Protein AF-A0A8C6QLV0-F1 (afdb_monomer)

pLDDT: mean 82.38, std 18.34, range [29.45, 98.5]

Sequence (157 aa):
MAFPALRAELDSQVLQLLGDLEELEAKRTALNARVEEGWLLLAKARYAMGAKSVGPLQYASRMEPQVCVRARGPSSLLFQRKGPVKTPESESSAAPKDPLNWFGILVPHSLRQAQASFQDGLQLAADIASLQTRITRGQSQLRGLQKKLKELDPGPA

Structure (mmCIF, N/CA/C/O backbone):
data_AF-A0A8C6QLV0-F1
#
_entry.id   AF-A0A8C6QLV0-F1
#
loop_
_atom_site.group_PDB
_atom_site.id
_atom_site.type_symbol
_atom_site.label_atom_id
_atom_site.label_alt_id
_atom_site.label_comp_id
_atom_site.label_asym_id
_atom_site.label_entity_id
_atom_site.label_seq_id
_atom_site.pdbx_PDB_ins_code
_atom_site.Cartn_x
_atom_site.Cartn_y
_atom_site.Cartn_z
_atom_site.occupancy
_atom_site.B_iso_or_equiv
_atom_site.auth_seq_id
_atom_site.auth_comp_id
_atom_site.auth_asym_id
_atom_site.auth_atom_id
_atom_site.pdbx_PDB_model_num
ATOM 1 N N . MET A 1 1 ? -25.354 -6.847 37.348 1.00 56.62 1 MET A N 1
ATOM 2 C CA . MET A 1 1 ? -24.472 -7.736 36.553 1.00 56.62 1 MET A CA 1
ATOM 3 C C . MET A 1 1 ? -24.043 -7.163 35.191 1.00 56.62 1 MET A C 1
ATOM 5 O O . MET A 1 1 ? -23.108 -7.698 34.619 1.00 56.62 1 MET A O 1
ATOM 9 N N . ALA A 1 2 ? -24.643 -6.078 34.674 1.00 69.62 2 ALA A N 1
ATOM 10 C CA . ALA A 1 2 ? -24.300 -5.524 33.350 1.00 69.62 2 ALA A CA 1
ATOM 11 C C . ALA A 1 2 ? -22.966 -4.744 33.290 1.00 69.62 2 ALA A C 1
ATOM 13 O O . ALA A 1 2 ? -22.337 -4.659 32.241 1.00 69.62 2 ALA A O 1
ATOM 14 N N . PHE A 1 3 ? -22.513 -4.190 34.416 1.00 77.81 3 PHE A N 1
ATOM 15 C CA . PHE A 1 3 ? -21.345 -3.306 34.462 1.00 77.81 3 PHE A CA 1
ATOM 16 C C . PHE A 1 3 ? -19.993 -4.014 34.211 1.00 77.81 3 PHE A C 1
ATOM 18 O O . PHE A 1 3 ? -19.211 -3.504 33.409 1.00 77.81 3 PHE A O 1
ATOM 25 N N . PRO A 1 4 ? -19.7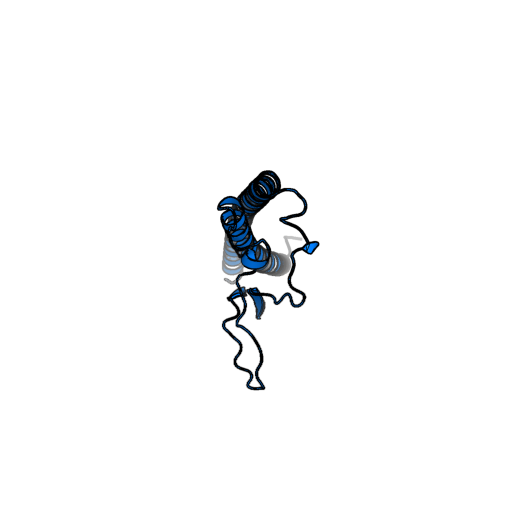13 -5.210 34.780 1.00 84.94 4 PRO A N 1
ATOM 26 C CA . PRO A 1 4 ? -18.514 -5.978 34.427 1.00 84.94 4 PRO A CA 1
ATOM 27 C C . PRO A 1 4 ? -18.490 -6.410 32.955 1.00 84.94 4 PRO A C 1
ATOM 29 O O . PRO A 1 4 ? -17.434 -6.387 32.332 1.00 84.94 4 PRO A O 1
ATOM 32 N N . ALA A 1 5 ? -19.652 -6.751 32.386 1.00 87.69 5 ALA A N 1
ATOM 33 C CA . ALA A 1 5 ? -19.764 -7.142 30.982 1.00 87.69 5 ALA A CA 1
ATOM 34 C C . ALA A 1 5 ? -19.434 -5.975 30.036 1.00 87.69 5 ALA A C 1
ATOM 36 O O . ALA A 1 5 ? -18.700 -6.157 29.071 1.00 87.69 5 ALA A O 1
ATOM 37 N N . LEU A 1 6 ? -19.903 -4.764 30.354 1.00 88.00 6 LEU A N 1
ATOM 38 C CA . LEU A 1 6 ? -19.635 -3.566 29.554 1.00 88.00 6 LEU A CA 1
ATOM 39 C C . LEU A 1 6 ? -18.161 -3.130 29.626 1.00 88.00 6 LEU A C 1
ATOM 41 O O . LEU A 1 6 ? -17.608 -2.664 28.633 1.00 88.00 6 LEU A O 1
ATOM 45 N N . ARG A 1 7 ? -17.504 -3.321 30.780 1.00 88.31 7 ARG A N 1
ATOM 46 C CA . ARG A 1 7 ? -16.051 -3.117 30.919 1.00 88.31 7 ARG A CA 1
ATOM 47 C C . ARG A 1 7 ? -15.254 -4.126 30.088 1.00 88.31 7 ARG A C 1
ATOM 49 O O . ARG A 1 7 ? -14.390 -3.712 29.327 1.00 88.31 7 ARG A O 1
ATOM 56 N N . ALA A 1 8 ? -15.601 -5.411 30.159 1.00 91.31 8 ALA A N 1
ATOM 57 C CA . ALA A 1 8 ? -14.956 -6.441 29.343 1.00 91.31 8 ALA A CA 1
ATOM 58 C C . ALA A 1 8 ? -15.145 -6.194 27.834 1.00 91.31 8 ALA A C 1
ATOM 60 O O . ALA A 1 8 ? -14.214 -6.380 27.050 1.00 91.31 8 ALA A O 1
ATOM 61 N N . GLU A 1 9 ? -16.327 -5.724 27.419 1.00 92.06 9 GLU A N 1
ATOM 62 C CA . GLU A 1 9 ? -16.579 -5.320 26.034 1.00 92.06 9 GLU A CA 1
ATOM 63 C C . GLU A 1 9 ? -15.687 -4.137 25.628 1.00 92.06 9 GLU A C 1
ATOM 65 O O . GLU A 1 9 ? -15.060 -4.183 24.570 1.00 92.06 9 GLU A O 1
ATOM 70 N N . LEU A 1 10 ? -15.558 -3.114 26.479 1.00 92.75 10 LEU A N 1
ATOM 71 C CA . LEU A 1 10 ? -14.675 -1.974 26.227 1.00 92.75 10 LEU A CA 1
ATOM 72 C C . LEU A 1 10 ? -13.213 -2.412 26.062 1.00 92.75 10 LEU A C 1
ATOM 74 O O . LEU A 1 10 ? -12.575 -2.020 25.086 1.00 92.75 10 LEU A O 1
ATOM 78 N N . ASP A 1 11 ? -12.711 -3.249 26.969 1.00 94.56 11 ASP A N 1
ATOM 79 C CA . ASP A 1 11 ? -11.339 -3.759 26.919 1.00 94.56 11 ASP A CA 1
ATOM 80 C C . ASP A 1 11 ? -11.102 -4.558 25.631 1.00 94.56 11 ASP A C 1
ATOM 82 O O . ASP A 1 11 ? -10.107 -4.346 24.936 1.00 94.56 11 ASP A O 1
ATOM 86 N N . SER A 1 12 ? -12.061 -5.406 25.237 1.00 94.44 12 SER A N 1
ATOM 87 C CA . SER A 1 12 ? -11.981 -6.158 23.980 1.00 94.44 12 SER A CA 1
ATOM 88 C C . SER A 1 12 ? -11.937 -5.247 22.744 1.00 94.44 12 SER A C 1
ATOM 90 O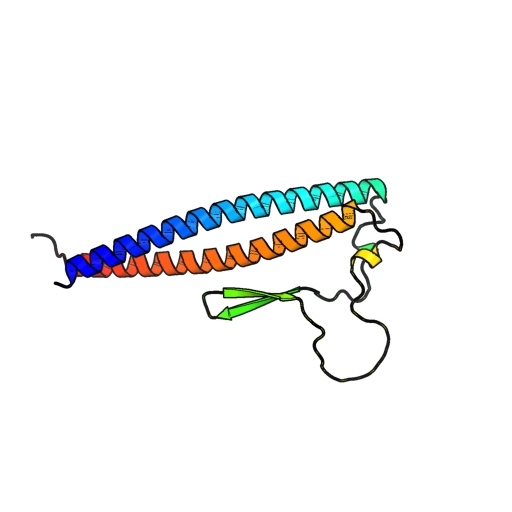 O . SER A 1 12 ? -11.153 -5.487 21.825 1.00 94.44 12 SER A O 1
ATOM 92 N N . GLN A 1 13 ? -12.719 -4.161 22.735 1.00 94.19 13 GLN A N 1
ATOM 93 C CA . GLN A 1 13 ? -12.732 -3.181 21.645 1.00 94.19 13 GLN A CA 1
ATOM 94 C C . GLN A 1 13 ? -11.431 -2.373 21.584 1.00 94.19 13 GLN A C 1
ATOM 96 O O . GLN A 1 13 ? -10.945 -2.077 20.493 1.00 94.19 13 GLN A O 1
ATOM 101 N N . VAL A 1 14 ? -10.843 -2.033 22.736 1.00 95.56 14 VAL A N 1
ATOM 102 C CA . VAL A 1 14 ? -9.533 -1.367 22.812 1.00 95.56 14 VAL A CA 1
ATOM 103 C C . VAL A 1 14 ? -8.446 -2.273 22.242 1.00 95.56 14 VAL A C 1
ATOM 105 O O . VAL A 1 14 ? -7.675 -1.829 21.394 1.00 95.56 14 VAL A O 1
ATOM 108 N N . LEU A 1 15 ? -8.407 -3.541 22.656 1.00 96.38 15 LEU A N 1
ATOM 109 C CA . LEU A 1 15 ? -7.434 -4.510 22.151 1.00 96.38 15 LEU A CA 1
ATOM 110 C C . LEU A 1 15 ? -7.568 -4.712 20.637 1.00 96.38 15 LEU A C 1
ATOM 112 O O . LEU A 1 15 ? -6.561 -4.699 19.931 1.00 96.38 15 LEU A O 1
ATOM 116 N N . GLN A 1 16 ? -8.798 -4.823 20.122 1.00 95.50 16 GLN A N 1
ATOM 117 C CA . GLN A 1 16 ? -9.035 -4.916 18.679 1.00 95.50 16 GLN A CA 1
ATOM 118 C C . GLN A 1 16 ? -8.535 -3.663 17.942 1.00 95.50 16 GLN A C 1
ATOM 120 O O . GLN A 1 16 ? -7.890 -3.778 16.904 1.00 95.50 16 GLN A O 1
ATOM 125 N N . LEU A 1 17 ? -8.793 -2.466 18.479 1.00 96.25 17 LEU A N 1
ATOM 126 C CA . LEU A 1 17 ? -8.337 -1.209 17.883 1.00 96.25 17 LEU A CA 1
ATOM 127 C C . LEU A 1 17 ? -6.806 -1.104 17.855 1.00 96.25 17 LEU A C 1
ATOM 129 O O . LEU A 1 17 ? -6.254 -0.630 16.865 1.00 96.25 17 LEU A O 1
ATOM 133 N N . LEU A 1 18 ? -6.124 -1.531 18.921 1.00 97.31 18 LEU A N 1
ATOM 134 C CA . LEU A 1 18 ? -4.661 -1.547 18.974 1.00 97.31 18 LEU A CA 1
ATOM 135 C C . LEU A 1 18 ? -4.078 -2.506 17.929 1.00 97.31 18 LEU A C 1
ATOM 137 O O . LEU A 1 18 ? -3.182 -2.105 17.190 1.00 97.31 18 LEU A O 1
ATOM 141 N N . GLY A 1 19 ? -4.641 -3.711 17.795 1.00 97.56 19 GLY A N 1
ATOM 142 C CA . GLY A 1 19 ? -4.239 -4.654 16.746 1.00 97.56 19 GLY A CA 1
ATOM 143 C C . GLY A 1 19 ? -4.499 -4.120 15.333 1.00 97.56 19 GLY A C 1
ATOM 144 O O . GLY A 1 19 ? -3.649 -4.235 14.455 1.00 97.56 19 GLY A O 1
ATOM 145 N N . ASP A 1 20 ? -5.639 -3.456 15.116 1.00 96.19 20 ASP A N 1
ATOM 146 C CA . ASP A 1 20 ? -5.960 -2.820 13.833 1.00 96.19 20 ASP A CA 1
ATOM 147 C C . ASP A 1 20 ? -4.963 -1.696 13.478 1.00 96.19 20 ASP A C 1
ATOM 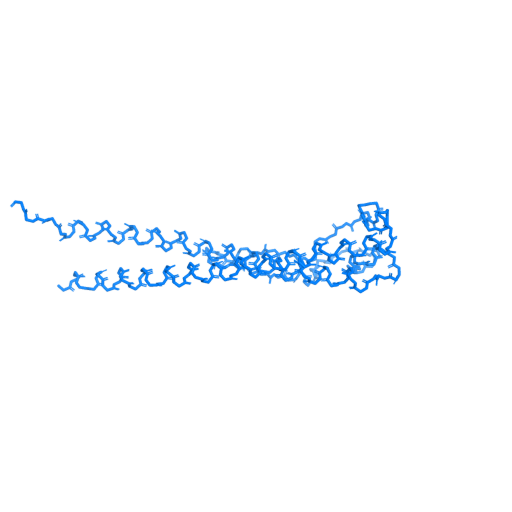149 O O . ASP A 1 20 ? -4.626 -1.512 12.306 1.00 96.19 20 ASP A O 1
ATOM 153 N N . LEU A 1 21 ? -4.490 -0.936 14.475 1.00 97.25 21 LEU A N 1
ATOM 154 C CA . LEU A 1 21 ? -3.493 0.126 14.299 1.00 97.25 21 LEU A CA 1
ATOM 155 C C . LEU A 1 21 ? -2.095 -0.425 13.995 1.00 97.25 21 LEU A C 1
ATOM 157 O O . LEU A 1 21 ? -1.414 0.129 13.133 1.00 97.25 21 LEU A O 1
ATOM 161 N N . GLU A 1 22 ? -1.692 -1.510 14.653 1.00 98.12 22 GLU A N 1
ATOM 162 C CA . GLU A 1 22 ? -0.440 -2.214 14.357 1.00 98.12 22 GLU A CA 1
ATOM 163 C C . GLU A 1 22 ? -0.455 -2.781 12.926 1.00 98.12 22 GLU A C 1
ATOM 165 O O . GLU A 1 22 ? 0.472 -2.554 12.145 1.00 98.12 22 GLU A O 1
ATOM 170 N N . GLU A 1 23 ? -1.558 -3.425 12.522 1.00 97.56 23 GLU A N 1
ATOM 171 C CA . GLU A 1 23 ? -1.741 -3.918 11.151 1.00 97.56 23 GLU A CA 1
ATOM 172 C C . GLU A 1 23 ? -1.693 -2.770 10.124 1.00 97.56 23 GLU A C 1
ATOM 174 O O . GLU A 1 23 ? -1.122 -2.909 9.035 1.00 97.56 23 GLU A O 1
ATOM 179 N N . LEU A 1 24 ? -2.270 -1.611 10.464 1.00 97.75 24 LEU A N 1
ATOM 180 C CA . LEU A 1 24 ? -2.231 -0.415 9.625 1.00 97.75 24 LEU A CA 1
ATOM 181 C C . LEU A 1 24 ? -0.801 0.109 9.450 1.00 97.75 24 LEU A C 1
ATOM 183 O O . LEU A 1 24 ? -0.427 0.475 8.334 1.00 97.75 24 LEU A O 1
ATOM 187 N N . GLU A 1 25 ? -0.015 0.172 10.524 1.00 97.88 25 GLU A N 1
ATOM 188 C CA . GLU A 1 25 ? 1.382 0.605 10.462 1.00 97.88 25 GLU A CA 1
ATOM 189 C C . GLU A 1 25 ? 2.205 -0.341 9.582 1.00 97.88 25 GLU A C 1
ATOM 191 O O . GLU A 1 25 ? 2.847 0.111 8.631 1.00 97.88 25 GLU A O 1
ATOM 196 N N . ALA A 1 26 ? 2.101 -1.651 9.816 1.00 98.25 26 ALA A N 1
ATOM 197 C CA . ALA A 1 26 ? 2.808 -2.662 9.037 1.00 98.25 26 ALA A CA 1
ATOM 198 C C . ALA A 1 26 ? 2.462 -2.593 7.539 1.00 98.25 26 ALA A C 1
ATOM 200 O O . ALA A 1 26 ? 3.335 -2.684 6.674 1.00 98.25 26 ALA A O 1
ATOM 201 N N . LYS A 1 27 ? 1.188 -2.372 7.192 1.00 98.00 27 LYS A N 1
ATOM 202 C CA . LYS A 1 27 ? 0.802 -2.205 5.784 1.00 98.00 27 LYS A CA 1
ATOM 203 C C . LYS A 1 27 ? 1.294 -0.891 5.189 1.00 98.00 27 LYS A C 1
ATOM 205 O O . LYS A 1 27 ? 1.625 -0.866 4.006 1.00 98.00 27 LYS A O 1
ATOM 210 N N . ARG A 1 28 ? 1.366 0.195 5.965 1.00 98.25 28 ARG A N 1
ATOM 211 C CA . ARG A 1 28 ? 1.912 1.480 5.494 1.00 98.25 28 ARG A CA 1
ATOM 212 C C . ARG A 1 28 ? 3.396 1.379 5.169 1.00 98.25 28 ARG A C 1
ATOM 214 O O . ARG A 1 28 ? 3.805 1.887 4.128 1.00 98.25 28 ARG A O 1
ATOM 221 N N . THR A 1 29 ? 4.181 0.708 6.009 1.00 98.50 29 THR A N 1
ATOM 222 C CA . THR A 1 29 ? 5.609 0.490 5.737 1.00 98.50 29 THR A CA 1
ATOM 223 C C . THR A 1 29 ? 5.801 -0.392 4.503 1.00 98.50 29 THR A C 1
ATOM 225 O O . THR A 1 29 ? 6.581 -0.038 3.619 1.00 98.50 29 THR A O 1
ATOM 228 N N . ALA A 1 30 ? 5.016 -1.467 4.369 1.00 98.25 30 ALA A N 1
ATOM 229 C CA . ALA A 1 30 ? 5.022 -2.319 3.180 1.00 98.25 30 ALA A CA 1
ATOM 230 C C . ALA A 1 30 ? 4.618 -1.558 1.902 1.00 98.25 30 ALA A C 1
ATOM 232 O O . ALA A 1 30 ? 5.264 -1.704 0.863 1.00 98.25 30 ALA A O 1
ATOM 233 N N . LEU A 1 31 ? 3.579 -0.716 1.971 1.00 98.31 31 LEU A N 1
ATOM 234 C CA . LEU A 1 31 ? 3.145 0.124 0.852 1.00 98.31 31 LEU A CA 1
ATOM 235 C C . LEU A 1 31 ? 4.264 1.073 0.426 1.00 98.31 31 LEU A C 1
ATOM 237 O O . LEU A 1 31 ? 4.550 1.179 -0.765 1.00 98.31 31 LEU A O 1
ATOM 241 N N . ASN A 1 32 ? 4.897 1.744 1.390 1.00 98.25 32 ASN A N 1
ATOM 242 C CA . ASN A 1 32 ? 5.974 2.685 1.111 1.00 98.25 32 ASN A CA 1
ATOM 243 C C . ASN A 1 32 ? 7.147 1.991 0.405 1.00 98.25 32 ASN A C 1
ATOM 245 O O . ASN A 1 32 ? 7.579 2.454 -0.646 1.00 98.25 32 ASN A O 1
ATOM 249 N N . ALA A 1 33 ? 7.568 0.823 0.902 1.00 98.31 33 ALA A N 1
ATOM 250 C CA . ALA A 1 33 ? 8.628 0.031 0.282 1.00 98.31 33 ALA A CA 1
ATOM 251 C C . ALA A 1 33 ? 8.305 -0.346 -1.178 1.00 98.31 33 ALA A C 1
ATOM 253 O O . ALA A 1 33 ? 9.146 -0.185 -2.062 1.00 98.31 33 ALA A O 1
ATOM 254 N N . ARG A 1 34 ? 7.069 -0.785 -1.465 1.00 98.00 34 ARG A N 1
ATOM 255 C CA . ARG A 1 34 ? 6.630 -1.109 -2.837 1.00 98.00 34 ARG A CA 1
ATOM 256 C C . ARG A 1 34 ? 6.567 0.111 -3.748 1.00 98.00 34 ARG A C 1
ATOM 258 O O . ARG A 1 34 ? 6.919 0.028 -4.926 1.00 98.00 34 ARG A O 1
ATOM 265 N N . VAL A 1 35 ? 6.111 1.248 -3.240 1.00 97.94 35 VAL A N 1
ATOM 266 C CA . VAL A 1 35 ? 6.048 2.487 -4.023 1.00 97.94 35 VAL A CA 1
ATOM 267 C C . VAL A 1 35 ? 7.457 2.987 -4.351 1.00 97.94 35 VAL A C 1
ATOM 269 O O . VAL A 1 35 ? 7.724 3.318 -5.506 1.00 97.94 35 VAL A O 1
ATOM 272 N N . GLU A 1 36 ? 8.372 2.980 -3.384 1.00 98.19 36 GLU A N 1
ATOM 273 C CA . GLU A 1 36 ? 9.781 3.342 -3.586 1.00 98.19 36 GLU A CA 1
ATOM 274 C C . GLU A 1 36 ? 10.473 2.414 -4.592 1.00 98.19 36 GLU A C 1
ATOM 276 O O . GLU A 1 36 ? 11.101 2.890 -5.543 1.00 98.19 36 GLU A O 1
ATOM 281 N N . GLU A 1 37 ? 10.299 1.096 -4.444 1.00 98.06 37 GLU A N 1
ATOM 282 C CA . GLU A 1 37 ? 10.798 0.094 -5.389 1.00 98.06 37 GLU A CA 1
ATOM 283 C C . GLU A 1 37 ? 10.249 0.348 -6.805 1.00 98.06 37 GLU A C 1
ATOM 285 O O . GLU A 1 37 ? 11.011 0.385 -7.777 1.00 98.06 37 GLU A O 1
ATOM 290 N N . GLY A 1 38 ? 8.944 0.613 -6.924 1.00 97.56 38 GLY A N 1
ATOM 291 C CA . GLY A 1 38 ? 8.280 0.911 -8.192 1.00 97.56 38 GLY A CA 1
ATOM 292 C C . GLY A 1 38 ? 8.849 2.151 -8.883 1.00 97.56 38 GLY A C 1
ATOM 293 O O . GLY A 1 38 ? 9.181 2.103 -10.071 1.00 97.56 38 GLY A O 1
ATOM 294 N N . TRP A 1 39 ? 9.028 3.251 -8.147 1.00 97.00 39 TRP A N 1
ATOM 295 C CA . TRP A 1 39 ? 9.611 4.485 -8.683 1.00 97.00 39 TRP A CA 1
ATOM 296 C C . TRP A 1 39 ? 11.075 4.321 -9.083 1.00 97.00 39 TRP A C 1
ATOM 298 O O . TRP A 1 39 ? 11.472 4.791 -10.152 1.00 97.00 39 TRP A O 1
ATOM 308 N N . LEU A 1 40 ? 11.872 3.616 -8.277 1.00 97.62 40 LEU A N 1
ATOM 309 C CA . LEU A 1 40 ? 13.272 3.333 -8.589 1.00 97.62 40 LEU A CA 1
ATOM 310 C C . LEU A 1 40 ? 13.401 2.507 -9.877 1.00 97.62 40 LEU A C 1
ATOM 312 O O . LEU A 1 40 ? 14.215 2.817 -10.750 1.00 97.62 40 LEU A O 1
ATOM 316 N N . LEU A 1 41 ? 12.592 1.458 -10.022 1.00 96.62 41 LEU A N 1
ATOM 317 C CA . LEU A 1 41 ? 12.578 0.605 -11.210 1.00 96.62 41 LEU A CA 1
ATOM 318 C C . LEU A 1 41 ? 12.076 1.350 -12.452 1.00 96.62 41 LEU A C 1
ATOM 320 O O . LEU A 1 41 ? 12.642 1.191 -13.537 1.00 96.62 41 LEU A O 1
ATOM 324 N N . LEU A 1 42 ? 11.077 2.221 -12.295 1.00 94.25 42 LEU A N 1
ATOM 325 C CA . LEU A 1 42 ? 10.602 3.084 -13.372 1.00 94.25 42 LEU A CA 1
ATOM 326 C C . LEU A 1 42 ? 11.688 4.072 -13.822 1.00 94.25 42 LEU A C 1
ATOM 328 O O . LEU A 1 42 ? 11.881 4.270 -15.024 1.00 94.25 42 LEU A O 1
ATOM 332 N N . ALA A 1 43 ? 12.441 4.651 -12.883 1.00 94.19 43 ALA A N 1
ATOM 333 C CA . ALA A 1 43 ? 13.585 5.502 -13.194 1.00 94.19 43 ALA A CA 1
ATOM 334 C C . ALA A 1 43 ? 14.674 4.727 -13.956 1.00 94.19 43 ALA A C 1
ATOM 336 O O . ALA A 1 43 ? 15.154 5.208 -14.984 1.00 94.19 43 ALA A O 1
ATOM 337 N N . LYS A 1 44 ? 14.995 3.493 -13.535 1.00 94.56 44 LYS A N 1
ATOM 338 C CA . LYS A 1 44 ? 15.921 2.600 -14.260 1.00 94.56 44 LYS A CA 1
ATOM 339 C C . LYS A 1 44 ? 15.443 2.311 -15.686 1.00 94.56 44 LYS A C 1
ATOM 341 O O . LYS A 1 44 ? 16.242 2.347 -16.617 1.00 94.56 44 LYS A O 1
ATOM 346 N N . ALA A 1 45 ? 14.148 2.053 -15.879 1.00 93.06 45 ALA A N 1
ATOM 347 C CA . ALA A 1 45 ? 13.569 1.843 -17.207 1.00 93.06 45 ALA A CA 1
ATOM 348 C C . ALA A 1 45 ? 13.677 3.097 -18.093 1.00 93.06 45 ALA A C 1
ATOM 350 O O . ALA A 1 45 ? 14.091 2.996 -19.247 1.00 93.06 45 ALA A O 1
ATOM 351 N N . ARG A 1 46 ? 13.365 4.283 -17.550 1.00 92.31 46 ARG A N 1
ATOM 352 C CA . ARG A 1 46 ? 13.496 5.573 -18.252 1.00 92.31 46 ARG A CA 1
ATOM 353 C C . ARG A 1 46 ? 14.941 5.903 -18.615 1.00 92.31 46 ARG A C 1
ATOM 355 O O . ARG A 1 46 ? 15.172 6.481 -19.673 1.00 92.31 46 ARG A O 1
ATOM 362 N N . TYR A 1 47 ? 15.894 5.542 -17.760 1.00 91.62 47 TYR A N 1
ATOM 363 C CA . TYR A 1 47 ? 17.317 5.710 -18.040 1.00 91.62 47 TYR A CA 1
ATOM 364 C C . TYR A 1 47 ? 17.767 4.809 -19.197 1.00 91.62 47 TYR A C 1
ATOM 366 O O . TYR A 1 47 ? 18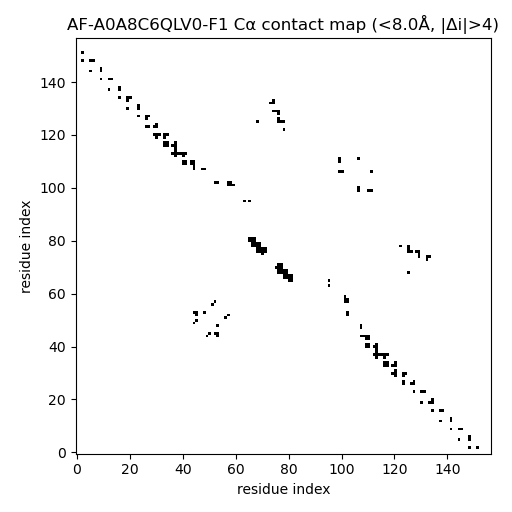.371 5.296 -20.146 1.00 91.62 47 TYR A O 1
ATOM 374 N N . ALA A 1 48 ? 17.404 3.522 -19.163 1.00 89.69 48 ALA A N 1
ATOM 375 C CA . ALA A 1 48 ? 17.800 2.555 -20.188 1.00 89.69 48 ALA A CA 1
ATOM 376 C C . ALA A 1 48 ? 17.144 2.808 -21.559 1.00 89.69 48 ALA A C 1
ATOM 378 O O . ALA A 1 48 ? 17.800 2.687 -22.587 1.00 89.69 48 ALA A O 1
ATOM 379 N N . MET A 1 49 ? 15.854 3.159 -21.583 1.00 88.00 49 MET A N 1
ATOM 380 C CA . MET A 1 49 ? 15.079 3.345 -22.823 1.00 88.00 49 MET A CA 1
ATOM 381 C C . MET A 1 49 ? 15.108 4.781 -23.361 1.00 88.00 49 MET A C 1
ATOM 383 O O . MET A 1 49 ? 14.668 5.033 -24.483 1.00 88.00 49 MET A O 1
ATOM 387 N N . GLY A 1 50 ? 15.569 5.737 -22.555 1.00 84.44 50 GLY A N 1
ATOM 388 C CA . GLY A 1 50 ? 15.464 7.164 -22.830 1.00 84.44 50 GLY A CA 1
ATOM 389 C C . GLY A 1 50 ? 14.146 7.781 -22.343 1.00 84.44 50 GLY A C 1
ATOM 390 O O . GLY A 1 50 ? 13.069 7.180 -22.372 1.00 84.44 50 GLY A O 1
ATOM 391 N N . ALA A 1 51 ? 14.219 9.048 -21.925 1.00 74.44 51 ALA A N 1
ATOM 392 C CA . ALA A 1 51 ? 13.128 9.752 -21.245 1.00 74.44 51 ALA A CA 1
ATOM 393 C C . ALA A 1 51 ? 11.841 9.929 -22.081 1.00 74.44 51 ALA A C 1
ATOM 395 O O . ALA A 1 51 ? 10.767 10.119 -21.506 1.00 74.44 51 ALA A O 1
ATOM 396 N N . LYS A 1 52 ? 11.945 9.873 -23.417 1.00 79.19 52 LYS A N 1
ATOM 397 C CA . LYS A 1 52 ? 10.823 10.010 -24.368 1.00 79.19 52 LYS A CA 1
ATOM 398 C C . LYS A 1 52 ? 10.098 8.684 -24.646 1.00 79.19 52 LYS A C 1
ATOM 400 O O . LYS A 1 52 ? 8.973 8.698 -25.141 1.00 79.19 52 LYS A O 1
ATOM 405 N N . SER A 1 53 ? 10.733 7.562 -24.312 1.00 80.44 53 SER A N 1
ATOM 406 C CA . SER A 1 53 ? 10.265 6.207 -24.630 1.00 80.44 53 SER A CA 1
ATOM 407 C C . SER A 1 53 ? 9.389 5.602 -23.536 1.00 80.44 53 SER A C 1
ATOM 409 O O . SER A 1 53 ? 8.647 4.669 -23.798 1.00 80.44 53 SER A O 1
ATOM 411 N N . VAL A 1 54 ? 9.456 6.117 -22.306 1.00 84.75 54 VAL A N 1
ATOM 412 C CA . VAL A 1 54 ? 8.579 5.709 -21.198 1.00 84.75 54 VAL A CA 1
ATOM 413 C C . VAL A 1 54 ? 7.896 6.956 -20.664 1.00 84.75 54 VAL A C 1
ATOM 415 O O . VAL A 1 54 ? 8.422 7.630 -19.782 1.00 84.75 54 VAL A O 1
ATOM 418 N N . GLY A 1 55 ? 6.747 7.311 -21.229 1.00 84.88 55 GLY A N 1
ATOM 419 C CA . GLY A 1 55 ? 6.008 8.507 -20.836 1.00 84.88 55 GLY A CA 1
ATOM 420 C C . GLY A 1 55 ? 4.661 8.638 -21.546 1.00 84.88 55 GLY A C 1
ATOM 421 O O . GLY A 1 55 ? 4.311 7.767 -22.342 1.00 84.88 55 GLY A O 1
ATOM 422 N N . PRO A 1 56 ? 3.920 9.731 -21.288 1.00 86.12 56 PRO A N 1
ATOM 423 C CA . PRO A 1 56 ? 2.543 9.890 -21.762 1.00 86.12 56 PRO A CA 1
ATOM 424 C C . PRO A 1 56 ? 2.366 9.854 -23.279 1.00 86.12 56 PRO A C 1
ATOM 426 O O . PRO A 1 56 ? 1.319 9.450 -23.765 1.00 86.12 56 PRO A O 1
ATOM 429 N N . LEU A 1 57 ? 3.408 10.220 -24.029 1.00 87.06 57 LEU A N 1
ATOM 430 C CA . LEU A 1 57 ? 3.403 10.186 -25.494 1.00 87.06 57 LEU A CA 1
ATOM 431 C C . LEU A 1 57 ? 3.244 8.774 -26.075 1.00 87.06 57 LEU A C 1
ATOM 433 O O . LEU A 1 57 ? 2.885 8.643 -27.237 1.00 87.06 57 LEU A O 1
ATOM 437 N N . GLN A 1 58 ? 3.538 7.736 -25.289 1.00 87.62 58 GLN A N 1
ATOM 438 C CA . GLN A 1 58 ? 3.449 6.342 -25.724 1.00 87.62 58 GLN A CA 1
ATOM 439 C C . GLN A 1 58 ? 2.099 5.700 -25.389 1.00 87.62 58 GLN A C 1
ATOM 441 O O . GLN A 1 58 ? 1.836 4.582 -25.816 1.00 87.62 58 GLN A O 1
ATOM 446 N N . TYR A 1 59 ? 1.246 6.360 -24.600 1.00 87.88 59 TYR A N 1
ATOM 447 C CA . TYR A 1 59 ? -0.030 5.776 -24.191 1.00 87.88 59 TYR A CA 1
ATOM 448 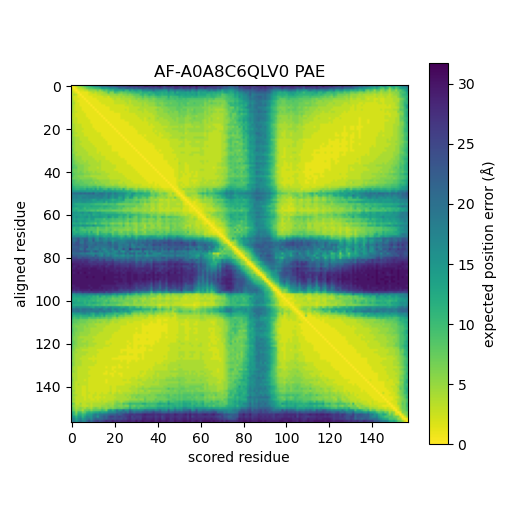C C . TYR A 1 59 ? -0.930 5.531 -25.407 1.00 87.88 59 TYR A C 1
ATOM 450 O O . TYR A 1 59 ? -0.961 6.320 -26.351 1.00 87.88 59 TYR A O 1
ATOM 458 N N . ALA A 1 60 ? -1.691 4.435 -25.381 1.00 84.69 60 ALA A N 1
ATOM 459 C CA . ALA A 1 60 ? -2.669 4.166 -26.427 1.00 84.69 60 ALA A CA 1
ATOM 460 C C . ALA A 1 60 ? -3.786 5.221 -26.423 1.00 84.69 60 ALA A C 1
ATOM 462 O O . ALA A 1 60 ? -4.196 5.698 -25.365 1.00 84.69 60 ALA A O 1
ATOM 463 N N . SER A 1 61 ? -4.360 5.502 -27.598 1.00 83.44 61 SER A N 1
ATOM 464 C CA . SER A 1 61 ? -5.512 6.408 -27.746 1.00 83.44 61 SER A CA 1
ATOM 465 C C . SER A 1 61 ? -6.717 5.997 -26.892 1.00 83.44 61 SER A C 1
ATOM 467 O O . SER A 1 61 ? -7.548 6.833 -26.551 1.00 83.44 61 SER A O 1
ATOM 469 N N . ARG A 1 62 ? -6.804 4.711 -26.527 1.00 83.12 62 ARG A N 1
ATOM 470 C CA . ARG A 1 62 ? -7.798 4.171 -25.600 1.00 83.12 62 ARG A CA 1
ATOM 471 C C . ARG A 1 62 ? -7.095 3.463 -24.441 1.00 83.12 62 ARG A C 1
ATOM 473 O O . ARG A 1 62 ? -6.605 2.346 -24.592 1.00 83.12 62 ARG A O 1
ATOM 480 N N . MET A 1 63 ? -7.063 4.122 -23.286 1.00 82.31 63 MET A N 1
ATOM 481 C CA . MET A 1 63 ? -6.546 3.585 -22.027 1.00 82.31 63 MET A CA 1
ATOM 482 C C . MET A 1 63 ? -7.711 3.081 -21.172 1.00 82.31 63 MET A C 1
ATOM 484 O O . MET A 1 63 ? -8.518 3.874 -20.692 1.00 82.31 63 MET A O 1
ATOM 488 N N . GLU A 1 64 ? -7.804 1.764 -20.979 1.00 82.94 64 GLU A N 1
ATOM 489 C CA . GLU A 1 64 ? -8.836 1.159 -20.130 1.00 82.94 64 GLU A CA 1
ATOM 490 C C . GLU A 1 64 ? -8.268 0.710 -18.778 1.00 82.94 64 GLU A C 1
ATOM 492 O O . GLU A 1 64 ? -7.179 0.131 -18.725 1.00 82.94 64 GLU A O 1
ATOM 497 N N . PRO A 1 65 ? -8.998 0.930 -17.668 1.00 81.88 65 PRO A N 1
ATOM 498 C CA . PRO A 1 65 ? -8.565 0.461 -16.362 1.00 81.88 65 PRO A CA 1
ATOM 499 C C . PRO A 1 65 ? -8.620 -1.070 -16.306 1.00 81.88 65 PRO A C 1
ATOM 501 O O . PRO A 1 65 ? -9.680 -1.677 -16.464 1.00 81.88 65 PRO A O 1
ATOM 504 N N . GLN A 1 66 ? -7.477 -1.697 -16.029 1.00 81.94 66 GLN A N 1
ATOM 505 C CA . GLN A 1 66 ? -7.385 -3.154 -15.861 1.00 81.94 66 GLN A CA 1
ATOM 506 C C . GLN A 1 66 ? -7.883 -3.628 -14.488 1.00 81.94 66 GLN A C 1
ATOM 508 O O . GLN A 1 66 ? -8.298 -4.777 -14.314 1.00 81.94 66 GLN A O 1
ATOM 513 N N . VAL A 1 67 ? -7.838 -2.739 -13.498 1.00 81.12 67 VAL A N 1
ATOM 514 C CA . VAL A 1 67 ? -8.166 -3.047 -12.110 1.00 81.12 67 VAL A CA 1
ATOM 515 C C . VAL A 1 67 ? -9.224 -2.069 -11.619 1.00 81.12 67 VAL A C 1
ATOM 517 O O . VAL A 1 67 ? -9.118 -0.864 -11.846 1.00 81.12 67 VAL A O 1
ATOM 520 N N . CYS A 1 68 ? -10.256 -2.588 -10.955 1.00 82.25 68 CYS A N 1
ATOM 521 C CA . CYS A 1 68 ? -11.296 -1.780 -10.333 1.00 82.25 68 CYS A CA 1
ATOM 522 C C . CYS A 1 68 ? -11.420 -2.147 -8.853 1.00 82.25 68 CYS A C 1
ATOM 524 O O . CYS A 1 68 ? -11.446 -3.326 -8.494 1.00 82.25 68 CYS A O 1
ATOM 526 N N . VAL A 1 69 ? -11.548 -1.131 -8.002 1.00 79.50 69 VAL A N 1
ATOM 527 C CA . VAL A 1 69 ? -11.849 -1.308 -6.579 1.00 79.50 69 VAL A CA 1
ATOM 528 C C . VAL A 1 69 ? -13.356 -1.187 -6.402 1.00 79.50 69 VAL A C 1
ATOM 530 O O . VAL A 1 69 ? -13.954 -0.199 -6.829 1.00 79.50 69 VAL A O 1
ATOM 533 N N . ARG A 1 70 ? -13.985 -2.197 -5.797 1.00 79.62 70 ARG A N 1
ATOM 534 C CA . ARG A 1 70 ? -15.409 -2.147 -5.447 1.00 79.62 70 ARG A CA 1
ATOM 535 C C . ARG A 1 70 ? -15.565 -2.159 -3.936 1.00 79.62 70 ARG A C 1
ATOM 537 O O . ARG A 1 70 ? -15.026 -3.033 -3.259 1.00 79.62 70 ARG A O 1
ATOM 544 N N . ALA A 1 71 ? -16.361 -1.228 -3.425 1.00 75.06 71 ALA A N 1
ATOM 545 C CA . ALA A 1 71 ? -16.810 -1.270 -2.044 1.00 75.06 71 ALA A CA 1
ATOM 546 C C . ALA A 1 71 ? -17.928 -2.309 -1.913 1.00 75.06 71 ALA A C 1
ATOM 548 O O . ALA A 1 71 ? -19.013 -2.140 -2.472 1.00 75.06 71 ALA A O 1
ATOM 549 N N . ARG A 1 72 ? -17.668 -3.401 -1.189 1.00 65.25 72 ARG A N 1
ATOM 550 C CA . ARG A 1 72 ? -18.694 -4.378 -0.816 1.00 65.25 72 ARG A CA 1
ATOM 551 C C . ARG A 1 72 ? -19.108 -4.079 0.623 1.00 65.25 72 ARG A C 1
ATOM 553 O O . ARG A 1 72 ? -18.604 -4.681 1.565 1.00 65.25 72 ARG A O 1
ATOM 560 N N . GLY A 1 73 ? -19.993 -3.097 0.784 1.00 65.25 73 GLY A N 1
ATOM 561 C CA . GLY A 1 73 ? -20.512 -2.678 2.090 1.00 65.25 73 GLY A CA 1
ATOM 562 C C . GLY A 1 73 ? -19.485 -1.974 3.000 1.00 65.25 73 GLY A C 1
ATOM 563 O O . GLY A 1 73 ? -18.358 -1.709 2.582 1.00 65.25 73 GLY A O 1
ATOM 564 N N . 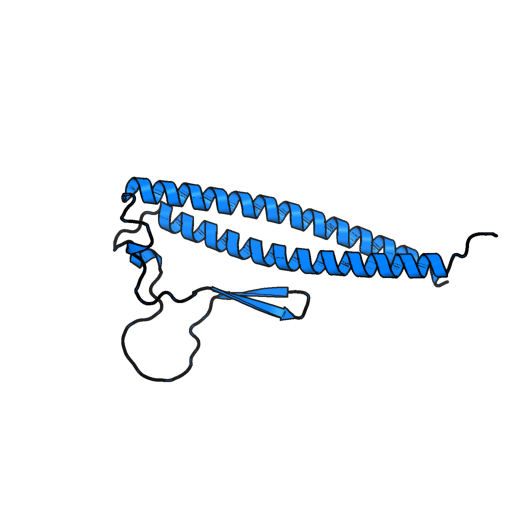PRO A 1 74 ? -19.856 -1.662 4.256 1.00 56.56 74 PRO A N 1
ATOM 565 C CA . PRO A 1 74 ? -19.126 -0.739 5.139 1.00 56.56 74 PRO A CA 1
ATOM 566 C C . PRO A 1 74 ? -17.804 -1.287 5.709 1.00 56.56 74 PRO A C 1
ATOM 568 O O . PRO A 1 74 ? -17.288 -0.743 6.683 1.00 56.56 74 PRO A O 1
ATOM 571 N N . SER A 1 75 ? -17.277 -2.414 5.221 1.00 50.62 75 SER A N 1
ATOM 572 C CA . SER A 1 75 ? -16.137 -3.090 5.873 1.00 50.62 75 SER A CA 1
ATOM 573 C C . SER A 1 75 ? -15.151 -3.793 4.949 1.00 50.62 75 SER A C 1
ATOM 575 O O . SER A 1 75 ? -14.149 -4.295 5.447 1.00 50.62 75 SER A O 1
ATOM 577 N N . SER A 1 76 ? -15.383 -3.831 3.636 1.00 48.34 76 SER A N 1
ATOM 578 C CA . SER A 1 76 ? -14.426 -4.459 2.723 1.00 48.34 76 SER A CA 1
ATOM 579 C C . SER A 1 76 ? -14.412 -3.779 1.362 1.00 48.34 76 SER A C 1
ATOM 581 O O . SER A 1 76 ? -15.425 -3.763 0.655 1.00 48.34 76 SER A O 1
ATOM 583 N N . LEU A 1 77 ? -13.249 -3.252 0.980 1.00 54.88 77 LEU A N 1
ATOM 584 C CA . LEU A 1 77 ? -12.924 -2.993 -0.414 1.00 54.88 77 LEU A CA 1
ATOM 585 C C . LEU A 1 77 ? -12.337 -4.283 -0.983 1.00 54.88 77 LEU A C 1
ATOM 587 O O . LEU A 1 77 ? -11.344 -4.793 -0.474 1.00 54.88 77 LEU A O 1
ATOM 591 N N . LEU A 1 78 ? -12.968 -4.837 -2.015 1.00 54.91 78 LEU A N 1
ATOM 592 C CA . LEU A 1 78 ? -12.416 -5.983 -2.728 1.00 54.91 78 LEU A CA 1
ATOM 593 C C . LEU A 1 78 ? -11.737 -5.490 -3.999 1.00 54.91 78 LEU A C 1
ATOM 595 O O . LEU A 1 78 ? -12.340 -4.770 -4.806 1.00 54.91 78 LEU A O 1
ATOM 599 N N . PHE A 1 79 ? -10.496 -5.927 -4.193 1.00 50.44 79 PHE A N 1
ATOM 600 C CA . PHE A 1 79 ? -9.856 -5.858 -5.492 1.00 50.44 79 PHE A CA 1
ATOM 601 C C . PHE A 1 79 ? -10.479 -6.898 -6.405 1.00 50.44 79 PHE A C 1
ATOM 603 O O . PHE A 1 79 ? -10.410 -8.100 -6.153 1.00 50.44 79 PHE A O 1
ATOM 610 N N . GLN A 1 80 ? -11.076 -6.429 -7.494 1.00 52.31 80 GLN A N 1
ATOM 611 C CA . GLN A 1 80 ? -11.464 -7.305 -8.580 1.00 52.31 80 GLN A CA 1
ATOM 612 C C . GLN A 1 80 ? -10.650 -6.895 -9.800 1.00 52.31 80 GLN A C 1
ATOM 614 O O . GLN A 1 80 ? -10.830 -5.809 -10.360 1.00 52.31 80 GLN A O 1
ATOM 619 N N . ARG A 1 81 ? -9.735 -7.775 -10.228 1.00 51.38 81 ARG A N 1
ATOM 620 C CA . ARG A 1 81 ? -9.233 -7.711 -11.602 1.00 51.38 81 ARG A CA 1
ATOM 621 C C . ARG A 1 81 ? -10.457 -7.802 -12.497 1.00 51.38 81 ARG A C 1
ATOM 623 O O . ARG A 1 81 ? -11.269 -8.716 -12.339 1.00 51.38 81 ARG A O 1
ATOM 630 N N . LYS A 1 82 ? -10.630 -6.825 -13.382 1.00 44.22 82 LYS A N 1
ATOM 631 C CA . LYS A 1 82 ? -11.749 -6.831 -14.315 1.00 44.22 82 LYS A CA 1
ATOM 632 C C . LYS A 1 82 ? -11.486 -7.974 -15.301 1.00 44.22 82 LYS A C 1
ATOM 634 O O . LYS A 1 82 ? -10.800 -7.795 -16.299 1.00 44.22 82 LYS A O 1
ATOM 639 N N . GLY A 1 83 ? -11.979 -9.175 -14.990 1.00 48.12 83 GLY A N 1
ATOM 640 C CA . GLY A 1 83 ? -12.209 -10.196 -16.008 1.00 48.12 83 GLY A CA 1
ATOM 641 C C . GLY A 1 83 ? -13.148 -9.605 -17.065 1.00 48.12 83 GLY A C 1
ATOM 642 O O . GLY A 1 83 ? -13.956 -8.735 -16.716 1.00 48.12 83 GLY A O 1
ATOM 643 N N . PRO A 1 84 ? -13.018 -9.998 -18.343 1.00 38.69 84 PRO A N 1
ATOM 644 C CA . PRO A 1 84 ? -13.692 -9.324 -19.443 1.00 38.69 84 PRO A CA 1
ATOM 645 C C . PRO A 1 84 ? -15.193 -9.301 -19.160 1.00 38.69 84 PRO A C 1
ATOM 647 O O . PRO A 1 84 ? -15.838 -10.344 -19.047 1.00 38.69 84 PRO A O 1
ATOM 650 N N . VAL A 1 85 ? -15.735 -8.098 -18.982 1.00 37.25 85 VAL A N 1
ATOM 651 C CA . VAL A 1 85 ? -17.175 -7.887 -18.867 1.00 37.25 85 VAL A CA 1
ATOM 652 C C . VAL A 1 85 ? -17.756 -8.271 -20.223 1.00 37.25 85 VAL A C 1
ATOM 654 O O . VAL A 1 85 ? -17.566 -7.556 -21.203 1.00 37.25 85 VAL A O 1
ATOM 657 N N . LYS A 1 86 ? -18.406 -9.437 -20.292 1.00 36.81 86 LYS A N 1
ATOM 658 C CA . LYS A 1 86 ? -19.252 -9.821 -21.421 1.00 36.81 86 LYS A CA 1
ATOM 659 C C . LYS A 1 86 ? -20.495 -8.929 -21.397 1.00 36.81 86 LYS A C 1
ATOM 661 O O . LYS A 1 86 ? -21.486 -9.276 -20.765 1.00 36.81 86 LYS A O 1
ATOM 666 N N . THR A 1 87 ? -20.424 -7.790 -22.074 1.00 29.45 87 THR A N 1
ATOM 667 C CA . THR A 1 87 ? -21.597 -7.151 -22.679 1.00 29.45 87 THR A CA 1
ATOM 668 C C . THR A 1 87 ? -21.491 -7.433 -24.178 1.00 29.45 87 THR A C 1
ATOM 670 O O . THR A 1 87 ? -20.421 -7.185 -24.741 1.00 29.45 87 THR A O 1
ATOM 673 N N . PRO A 1 88 ? -22.509 -8.030 -24.819 1.00 43.44 88 PRO A N 1
ATOM 674 C CA . PRO A 1 88 ? -22.448 -8.322 -26.240 1.00 43.44 88 PRO A CA 1
ATOM 675 C C . PRO A 1 88 ? -22.750 -7.029 -26.994 1.00 43.44 88 PRO A C 1
ATOM 677 O O . PRO A 1 88 ? -23.817 -6.476 -26.782 1.00 43.44 88 PRO A O 1
ATOM 680 N N . GLU A 1 89 ? -21.816 -6.540 -27.813 1.00 31.83 89 GLU A N 1
ATOM 681 C CA . GLU A 1 89 ? -22.122 -5.906 -29.107 1.00 31.83 89 GLU A CA 1
ATOM 682 C C . GLU A 1 89 ? -20.857 -5.432 -29.850 1.00 31.83 89 GLU A C 1
ATOM 684 O O . GLU A 1 89 ? -20.104 -4.582 -29.383 1.00 31.83 89 GLU A O 1
ATOM 689 N N . SER A 1 90 ? -20.709 -6.023 -31.041 1.00 34.97 90 SER A N 1
ATOM 690 C CA . SER A 1 90 ? -20.067 -5.573 -32.283 1.00 34.97 90 SER A CA 1
ATOM 691 C C . SER A 1 90 ? -18.555 -5.298 -32.355 1.00 34.97 90 SER A C 1
ATOM 693 O O . SER A 1 90 ? -17.964 -4.489 -31.649 1.00 34.97 90 SER A O 1
ATOM 695 N N . GLU A 1 91 ? -17.944 -5.989 -33.314 1.00 42.31 91 GLU A N 1
ATOM 696 C CA . GLU A 1 91 ? -16.519 -6.187 -33.561 1.00 42.31 91 GLU A CA 1
ATOM 697 C C . GLU A 1 91 ? -15.781 -4.938 -34.091 1.00 42.31 91 GLU A C 1
ATOM 699 O O . GLU A 1 91 ? -16.197 -4.324 -35.068 1.00 42.31 91 GLU A O 1
ATOM 704 N N . SER A 1 92 ? -14.620 -4.606 -33.510 1.00 35.94 92 SER A N 1
ATOM 705 C CA . SER A 1 92 ? -13.339 -4.559 -34.246 1.00 35.94 92 SER A CA 1
ATOM 706 C C . SER A 1 92 ? -12.140 -4.222 -33.333 1.00 35.94 92 SER A C 1
ATOM 708 O O . SER A 1 92 ? -12.029 -3.165 -32.720 1.00 35.94 92 SER A O 1
ATOM 710 N N . SER A 1 93 ? -11.185 -5.154 -33.323 1.00 37.53 93 SER A N 1
ATOM 711 C CA . SER A 1 93 ? -9.788 -5.056 -32.872 1.00 37.53 93 SER A CA 1
ATOM 712 C C . SER A 1 93 ? -9.461 -5.026 -31.362 1.00 37.53 93 SER A C 1
ATOM 714 O O . SER A 1 93 ? -9.314 -3.999 -30.710 1.00 37.53 93 SER A O 1
ATOM 716 N N . ALA A 1 94 ? -9.132 -6.239 -30.913 1.00 41.75 94 ALA A N 1
ATOM 717 C CA . ALA A 1 94 ? -8.134 -6.606 -29.911 1.00 41.75 94 ALA A CA 1
ATOM 718 C C . ALA A 1 94 ? -8.464 -6.407 -28.421 1.00 41.75 94 ALA A C 1
ATOM 720 O O . ALA A 1 94 ? -8.722 -5.315 -27.930 1.00 41.75 94 ALA A O 1
ATOM 721 N N . ALA A 1 95 ? -8.347 -7.531 -27.706 1.00 47.84 95 ALA A N 1
ATOM 722 C CA . ALA A 1 95 ? -8.355 -7.683 -26.255 1.00 47.84 95 ALA A CA 1
ATOM 723 C C . ALA A 1 95 ? -7.516 -6.615 -25.520 1.00 47.84 95 ALA A C 1
ATOM 725 O O . ALA A 1 95 ? -6.630 -6.021 -26.140 1.00 47.84 95 ALA A O 1
ATOM 726 N N . PRO A 1 96 ? -7.717 -6.413 -24.200 1.00 53.56 96 PRO A N 1
ATOM 727 C CA . PRO A 1 96 ? -6.924 -5.472 -23.415 1.00 53.56 96 PRO 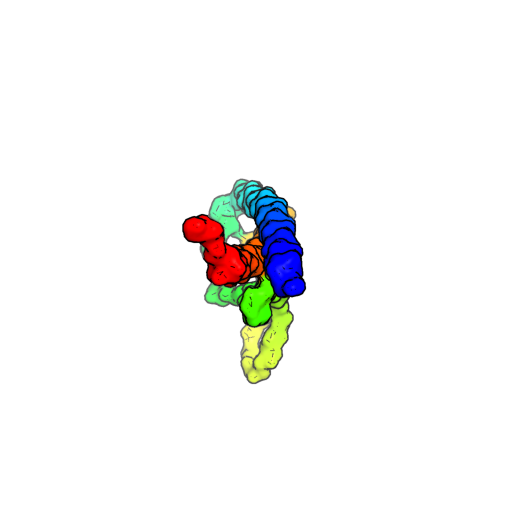A CA 1
ATOM 728 C C . PRO A 1 96 ? -5.445 -5.870 -23.493 1.00 53.56 96 PRO A C 1
ATOM 730 O O . PRO A 1 96 ? -4.992 -6.776 -22.795 1.00 53.56 96 PRO A O 1
ATOM 733 N N . LYS A 1 97 ? -4.693 -5.250 -24.406 1.00 67.19 97 LYS A N 1
ATOM 734 C CA . LYS A 1 97 ? -3.257 -5.484 -24.548 1.00 67.19 97 LYS A CA 1
ATOM 735 C C . LYS A 1 97 ? -2.606 -5.008 -23.256 1.00 67.19 97 LYS A C 1
ATOM 737 O O . LYS A 1 97 ? -2.959 -3.943 -22.753 1.00 67.19 97 LYS A O 1
ATOM 742 N N . ASP A 1 98 ? -1.688 -5.807 -22.721 1.00 79.81 98 ASP A N 1
ATOM 743 C CA . ASP A 1 98 ? -0.872 -5.413 -21.574 1.00 79.81 98 ASP A CA 1
ATOM 744 C C . ASP A 1 98 ? -0.314 -3.993 -21.814 1.00 79.81 98 ASP A C 1
ATOM 746 O O . ASP A 1 98 ? 0.323 -3.784 -22.854 1.00 79.81 98 ASP A O 1
ATOM 750 N N . PRO A 1 99 ? -0.581 -3.009 -20.927 1.00 86.81 99 PRO A N 1
ATOM 751 C CA . PRO A 1 99 ? -0.159 -1.622 -21.100 1.00 86.81 99 PRO A CA 1
ATOM 752 C C . PRO A 1 99 ? 1.359 -1.481 -21.196 1.00 86.81 99 PRO A C 1
ATOM 754 O O . PRO A 1 99 ? 1.845 -0.476 -21.705 1.00 86.81 99 PRO A O 1
ATOM 757 N N . LEU A 1 100 ? 2.126 -2.491 -20.775 1.00 88.19 100 LEU A N 1
ATOM 758 C CA . LEU A 1 100 ? 3.561 -2.531 -21.033 1.00 88.19 100 LEU A CA 1
ATOM 759 C C . LEU A 1 100 ? 3.905 -2.488 -22.526 1.00 88.19 100 LEU A C 1
ATOM 761 O O . LEU A 1 100 ? 4.911 -1.889 -22.897 1.00 88.19 100 LEU A O 1
ATOM 765 N N . ASN A 1 101 ? 3.064 -3.064 -23.387 1.00 85.94 101 ASN A N 1
ATOM 766 C CA . ASN A 1 101 ? 3.301 -3.106 -24.831 1.00 85.94 101 ASN A CA 1
ATOM 767 C C . ASN A 1 101 ? 3.185 -1.728 -25.499 1.00 85.94 101 ASN A C 1
ATOM 769 O O . ASN A 1 101 ? 3.575 -1.574 -26.654 1.00 85.94 101 ASN A O 1
ATOM 773 N N . TRP A 1 102 ? 2.668 -0.719 -24.792 1.00 86.56 102 TRP A N 1
ATOM 774 C CA . TRP A 1 102 ? 2.683 0.666 -25.261 1.00 86.56 102 TRP A CA 1
ATOM 775 C C . TRP A 1 102 ? 4.105 1.221 -25.375 1.00 86.56 102 TRP A C 1
ATOM 777 O O . TRP A 1 102 ? 4.354 2.105 -26.182 1.00 86.56 102 TRP A O 1
ATOM 787 N N . PHE A 1 103 ? 5.060 0.664 -24.627 1.00 88.19 103 PHE A N 1
ATOM 788 C CA . PHE A 1 103 ? 6.450 1.124 -24.595 1.00 88.19 103 PHE A CA 1
ATOM 789 C C . PHE A 1 103 ? 7.374 0.320 -25.529 1.00 88.19 103 PHE A C 1
ATOM 791 O O . PHE A 1 103 ? 8.587 0.266 -25.319 1.00 88.19 103 PHE A O 1
ATOM 798 N N . GLY A 1 104 ? 6.799 -0.300 -26.567 1.00 82.31 104 GLY A N 1
ATOM 799 C CA . GLY A 1 104 ? 7.508 -1.054 -27.601 1.00 82.31 104 GLY A CA 1
ATOM 800 C C . GLY A 1 104 ? 7.514 -2.572 -27.389 1.00 82.31 104 GLY A C 1
ATOM 801 O O . GLY A 1 104 ? 6.995 -3.099 -26.410 1.00 82.31 104 GLY A O 1
ATOM 802 N N . ILE A 1 105 ? 8.116 -3.290 -28.344 1.00 75.19 105 ILE A N 1
ATOM 803 C CA . ILE A 1 105 ? 8.157 -4.766 -28.365 1.00 75.19 105 ILE A CA 1
ATOM 804 C C . ILE A 1 105 ? 9.124 -5.309 -27.298 1.00 75.19 105 ILE A C 1
ATOM 806 O O . ILE A 1 105 ? 8.900 -6.375 -26.725 1.00 75.19 105 ILE A O 1
ATOM 810 N N . LEU A 1 106 ? 10.195 -4.565 -26.999 1.00 81.38 106 LEU A N 1
ATOM 811 C CA . LEU A 1 106 ? 11.231 -4.971 -26.054 1.00 81.38 106 LEU A CA 1
ATOM 812 C C . LEU A 1 106 ? 11.124 -4.186 -24.742 1.00 81.38 106 LEU A C 1
ATOM 814 O O . LEU A 1 106 ? 11.875 -3.252 -24.479 1.00 81.38 106 LEU A O 1
ATOM 818 N N . VAL A 1 107 ? 10.166 -4.570 -23.902 1.00 83.56 107 VAL A N 1
ATOM 819 C CA . VAL A 1 107 ? 9.975 -3.928 -22.596 1.00 83.56 107 VAL A CA 1
ATOM 820 C C . VAL A 1 107 ? 11.118 -4.310 -21.634 1.00 83.56 107 VAL A C 1
ATOM 822 O O . VAL A 1 107 ? 11.360 -5.502 -21.413 1.00 83.56 107 VAL A O 1
ATOM 825 N N . PRO A 1 108 ? 11.823 -3.352 -21.006 1.00 88.62 108 PRO A N 1
ATOM 826 C CA . PRO A 1 108 ? 12.855 -3.668 -20.022 1.00 88.62 108 PRO A CA 1
ATOM 827 C C . PRO A 1 108 ? 12.297 -4.445 -18.832 1.00 88.62 108 PRO A C 1
ATOM 829 O O . PRO A 1 108 ? 11.189 -4.174 -18.368 1.00 88.62 108 PRO A O 1
ATOM 832 N N . HIS A 1 109 ? 13.091 -5.364 -18.279 1.00 92.00 109 HIS A N 1
ATOM 833 C CA . HIS A 1 109 ? 12.720 -6.103 -17.068 1.00 92.00 109 HIS A CA 1
ATOM 834 C C . HIS A 1 109 ? 12.344 -5.162 -15.911 1.00 92.00 109 HIS A C 1
ATOM 836 O O . HIS A 1 109 ? 11.331 -5.379 -15.252 1.00 92.00 109 HIS A O 1
ATOM 842 N N . SER A 1 110 ? 13.081 -4.058 -15.749 1.00 94.19 110 SER A N 1
ATOM 843 C CA . SER A 1 110 ? 12.792 -3.024 -14.752 1.00 94.19 110 SER A CA 1
ATOM 844 C C . SER A 1 110 ? 11.403 -2.402 -14.912 1.00 94.19 110 SER A C 1
ATOM 846 O O . SER A 1 110 ? 10.748 -2.141 -13.912 1.00 94.19 110 SER A O 1
ATOM 848 N N . LEU A 1 111 ? 10.899 -2.217 -16.138 1.00 92.88 111 LEU A N 1
ATOM 849 C CA . LEU A 1 111 ? 9.558 -1.660 -16.348 1.00 92.88 111 LEU A CA 1
ATOM 850 C C . LEU A 1 111 ? 8.462 -2.654 -15.942 1.00 92.88 111 LEU A C 1
ATOM 852 O O . LEU A 1 111 ? 7.460 -2.259 -15.349 1.00 92.88 111 LEU A O 1
ATOM 856 N N . ARG A 1 112 ? 8.678 -3.951 -16.199 1.00 93.25 112 ARG A N 1
ATOM 857 C CA . ARG A 1 112 ? 7.767 -5.020 -15.755 1.00 93.25 112 ARG A CA 1
ATOM 858 C C . ARG A 1 112 ? 7.736 -5.117 -14.233 1.00 93.25 112 ARG A C 1
ATOM 860 O O . ARG A 1 112 ? 6.664 -5.194 -13.643 1.00 93.25 112 ARG A O 1
ATOM 867 N N . GLN A 1 113 ? 8.908 -5.070 -13.599 1.00 95.81 113 GLN A N 1
ATOM 868 C CA . GLN A 1 113 ? 9.011 -5.080 -12.142 1.00 95.81 113 GLN A CA 1
ATOM 869 C C . GLN A 1 113 ? 8.392 -3.820 -11.524 1.00 95.81 113 GLN A C 1
ATOM 871 O O . GLN A 1 113 ? 7.705 -3.924 -10.515 1.00 95.81 113 GLN A O 1
ATOM 876 N N . ALA A 1 114 ? 8.558 -2.647 -12.146 1.00 95.50 114 ALA A N 1
ATOM 877 C CA . ALA A 1 114 ? 7.906 -1.420 -11.692 1.00 95.50 114 ALA A CA 1
ATOM 878 C C . ALA A 1 114 ? 6.378 -1.572 -11.701 1.00 95.50 114 ALA A C 1
ATOM 880 O O . ALA A 1 114 ? 5.723 -1.265 -10.708 1.00 95.50 114 ALA A O 1
ATOM 881 N N . GLN A 1 115 ? 5.810 -2.104 -12.791 1.00 93.62 115 GLN A N 1
ATOM 882 C CA . GLN A 1 115 ? 4.375 -2.387 -12.874 1.00 93.62 115 GLN A CA 1
ATOM 883 C C . GLN A 1 115 ? 3.931 -3.368 -11.782 1.00 93.62 115 GLN A C 1
ATOM 885 O O . GLN A 1 115 ? 2.920 -3.112 -11.135 1.00 93.62 115 GLN A O 1
ATOM 890 N N . ALA A 1 116 ? 4.673 -4.456 -11.553 1.00 94.06 116 ALA A N 1
ATOM 891 C CA . ALA A 1 116 ? 4.366 -5.416 -10.492 1.00 94.06 116 ALA A CA 1
ATOM 892 C C . ALA A 1 116 ? 4.387 -4.757 -9.101 1.00 94.06 116 ALA A C 1
ATOM 894 O O . ALA A 1 116 ? 3.423 -4.883 -8.351 1.00 94.06 116 ALA A O 1
ATOM 895 N N . SER A 1 117 ? 5.417 -3.961 -8.799 1.00 97.00 117 SER A N 1
ATOM 896 C CA . SER A 1 117 ? 5.529 -3.251 -7.521 1.00 97.00 117 SER A CA 1
ATOM 897 C C . SER A 1 117 ? 4.381 -2.261 -7.303 1.00 97.00 117 SER A C 1
ATOM 899 O O . SER A 1 117 ? 3.818 -2.182 -6.212 1.00 97.00 117 SER A O 1
ATOM 901 N N . PHE A 1 118 ? 3.962 -1.542 -8.350 1.00 95.44 118 PHE A N 1
ATOM 902 C CA . PHE A 1 118 ? 2.793 -0.665 -8.271 1.00 95.44 118 PHE A CA 1
ATOM 903 C C . PHE A 1 118 ? 1.470 -1.431 -8.157 1.00 95.44 118 PHE A C 1
ATOM 905 O O . PHE A 1 118 ? 0.561 -0.939 -7.495 1.00 95.44 118 PHE A O 1
ATOM 912 N N . GLN A 1 119 ? 1.338 -2.617 -8.760 1.00 93.06 119 GLN A N 1
ATOM 913 C CA . GLN A 1 119 ? 0.156 -3.470 -8.575 1.00 93.06 119 GLN A CA 1
ATOM 914 C C . GLN A 1 119 ? 0.043 -3.957 -7.125 1.00 93.06 119 GLN A C 1
ATOM 916 O O . GLN A 1 119 ? -1.035 -3.856 -6.539 1.00 93.06 119 GLN A O 1
ATOM 921 N N . ASP A 1 120 ? 1.149 -4.408 -6.532 1.00 94.62 120 ASP A N 1
ATOM 922 C CA . ASP A 1 120 ? 1.202 -4.811 -5.123 1.00 94.62 120 ASP A CA 1
ATOM 923 C C . ASP A 1 120 ? 0.934 -3.620 -4.192 1.00 94.62 120 A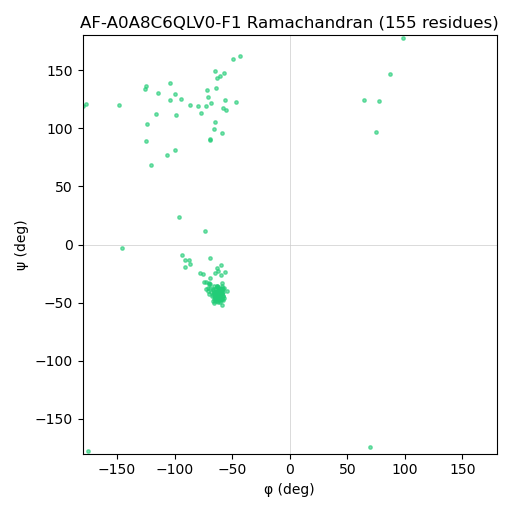SP A C 1
ATOM 925 O O . ASP A 1 120 ? 0.146 -3.720 -3.251 1.00 94.62 120 ASP A O 1
ATOM 929 N N . GLY A 1 121 ? 1.529 -2.457 -4.481 1.00 96.06 121 GLY A N 1
ATOM 930 C CA . GLY A 1 121 ? 1.255 -1.217 -3.754 1.00 96.06 121 GLY A CA 1
ATOM 931 C C . GLY A 1 121 ? -0.219 -0.808 -3.843 1.00 96.06 121 GLY A C 1
ATOM 932 O O . GLY A 1 121 ? -0.830 -0.429 -2.847 1.00 96.06 121 GLY A O 1
ATOM 933 N N . LEU A 1 122 ? -0.836 -0.948 -5.016 1.00 93.62 122 LEU A N 1
ATOM 934 C CA . LEU A 1 122 ? -2.254 -0.663 -5.203 1.00 93.62 122 LEU A CA 1
ATOM 935 C C . LEU A 1 122 ? -3.135 -1.612 -4.365 1.00 93.62 122 LEU A C 1
ATOM 937 O O . LEU A 1 122 ? -4.084 -1.140 -3.739 1.00 93.62 122 LEU A O 1
ATOM 941 N N . GLN A 1 123 ? -2.787 -2.903 -4.281 1.00 91.88 123 GLN A N 1
ATOM 942 C CA . GLN A 1 123 ? -3.447 -3.873 -3.396 1.00 91.88 123 GLN A CA 1
ATOM 943 C C . GLN A 1 123 ? -3.357 -3.448 -1.922 1.00 91.88 123 GLN A C 1
ATOM 945 O O . GLN A 1 123 ? -4.384 -3.313 -1.252 1.00 91.88 123 GLN A O 1
ATOM 950 N N . LEU A 1 124 ? -2.143 -3.151 -1.447 1.00 95.19 124 LEU A N 1
ATOM 951 C CA . LEU A 1 124 ? -1.897 -2.685 -0.079 1.00 95.19 124 LEU A CA 1
ATOM 952 C C . LEU A 1 124 ? -2.683 -1.410 0.244 1.00 95.19 124 LEU A C 1
ATOM 954 O O . LEU A 1 124 ? -3.204 -1.273 1.349 1.00 95.19 124 LEU A O 1
ATOM 958 N N . ALA A 1 125 ? -2.824 -0.492 -0.714 1.00 95.00 125 ALA A N 1
ATOM 959 C CA . ALA A 1 125 ? -3.579 0.740 -0.523 1.00 95.00 125 ALA A CA 1
ATOM 960 C C . ALA A 1 125 ? -5.077 0.494 -0.256 1.00 95.00 125 ALA A C 1
ATOM 962 O O . ALA A 1 125 ? -5.645 1.151 0.619 1.00 95.00 125 ALA A O 1
ATOM 963 N N . ALA A 1 126 ? -5.734 -0.453 -0.943 1.00 92.00 126 ALA A N 1
ATOM 964 C CA . ALA A 1 126 ? -7.139 -0.753 -0.623 1.00 92.00 126 ALA A CA 1
ATOM 965 C C . ALA A 1 126 ? -7.294 -1.537 0.682 1.00 92.00 126 ALA A C 1
ATOM 967 O O . ALA A 1 126 ? -8.284 -1.337 1.394 1.00 92.00 126 ALA A O 1
ATOM 968 N N . ASP A 1 127 ? -6.324 -2.386 1.023 1.00 92.25 127 ASP A N 1
ATOM 969 C CA . ASP A 1 127 ? -6.306 -3.057 2.321 1.00 92.25 127 ASP A CA 1
ATOM 970 C C . ASP A 1 127 ? -6.171 -2.022 3.449 1.00 92.25 127 ASP A C 1
ATOM 972 O O . ASP A 1 127 ? -6.935 -2.062 4.412 1.00 92.25 127 ASP A O 1
ATOM 976 N N . ILE A 1 128 ? -5.278 -1.036 3.295 1.00 95.62 128 ILE A N 1
ATOM 977 C CA . ILE A 1 128 ? -5.137 0.114 4.202 1.00 95.62 128 ILE A CA 1
ATOM 978 C C . ILE A 1 128 ? -6.446 0.897 4.300 1.00 95.62 128 ILE A C 1
ATOM 980 O O . ILE A 1 128 ? -6.890 1.186 5.407 1.00 95.62 128 ILE A O 1
ATOM 984 N N . ALA A 1 129 ? -7.099 1.215 3.183 1.00 93.88 129 ALA A N 1
ATOM 985 C CA . ALA A 1 129 ? -8.367 1.945 3.207 1.00 93.88 129 ALA A CA 1
ATOM 986 C C . ALA A 1 129 ? -9.484 1.151 3.918 1.00 93.88 129 ALA A C 1
ATOM 988 O O . ALA A 1 129 ? -10.297 1.719 4.659 1.00 93.88 129 ALA A O 1
ATOM 989 N N . SER A 1 130 ? -9.495 -0.176 3.763 1.00 91.56 130 SER A N 1
ATOM 990 C CA . SER A 1 130 ? -10.409 -1.062 4.493 1.00 91.56 130 SER A CA 1
ATOM 991 C C . SER A 1 130 ? -10.106 -1.071 5.998 1.00 91.56 130 SER A C 1
ATOM 993 O O . SER A 1 130 ? -11.030 -0.949 6.805 1.00 91.56 130 SER A O 1
ATOM 995 N N . LEU A 1 131 ? -8.826 -1.131 6.388 1.00 93.81 131 LEU A N 1
ATOM 996 C CA . LEU A 1 131 ? -8.394 -1.010 7.787 1.00 93.81 131 LEU A CA 1
ATOM 997 C C . LEU A 1 131 ? -8.763 0.338 8.392 1.00 93.81 131 LEU A C 1
ATOM 999 O O . LEU A 1 131 ? -9.311 0.389 9.488 1.00 93.81 131 LEU A O 1
ATOM 1003 N N . GLN A 1 132 ? -8.528 1.432 7.671 1.00 94.88 132 GLN A N 1
ATOM 1004 C CA . GLN A 1 132 ? -8.900 2.772 8.114 1.00 94.88 132 GLN A CA 1
ATOM 1005 C C . GLN A 1 132 ? -10.406 2.866 8.370 1.00 94.88 132 GLN A C 1
ATOM 1007 O O . GLN A 1 132 ? -10.817 3.385 9.405 1.00 94.88 132 GLN A O 1
ATOM 1012 N N . THR A 1 133 ? -11.226 2.279 7.494 1.00 93.12 133 THR A N 1
ATOM 1013 C CA . THR A 1 133 ? -12.680 2.190 7.695 1.00 93.12 133 THR A CA 1
ATOM 1014 C C . THR A 1 133 ? -13.027 1.414 8.974 1.00 93.12 133 THR A C 1
ATOM 1016 O O . THR A 1 133 ? -13.861 1.862 9.767 1.00 93.12 133 THR A O 1
ATOM 1019 N N . ARG A 1 134 ? -12.363 0.272 9.217 1.00 92.50 134 ARG A N 1
ATOM 1020 C CA . ARG A 1 134 ? -12.548 -0.546 10.429 1.00 92.50 134 ARG A CA 1
ATOM 1021 C C . ARG A 1 134 ? -12.156 0.216 11.698 1.00 92.50 134 ARG A C 1
ATOM 1023 O O . ARG A 1 134 ? -12.949 0.250 12.637 1.00 92.50 134 ARG A O 1
ATOM 1030 N N . ILE A 1 135 ? -11.012 0.899 11.686 1.00 95.50 135 ILE A N 1
ATOM 1031 C CA . ILE A 1 135 ? -10.505 1.735 12.783 1.00 95.50 135 ILE A CA 1
ATOM 1032 C C . ILE A 1 135 ? -11.471 2.878 13.095 1.00 95.50 135 ILE A C 1
ATOM 1034 O O . ILE A 1 135 ? -11.851 3.067 14.249 1.00 95.50 135 ILE A O 1
ATOM 1038 N N . THR A 1 136 ? -11.921 3.630 12.086 1.00 95.88 136 THR A N 1
ATOM 1039 C CA . THR A 1 136 ? -12.863 4.743 12.289 1.00 95.88 136 THR A CA 1
ATOM 1040 C C . THR A 1 136 ? -14.178 4.264 12.906 1.00 95.88 136 THR A C 1
ATOM 1042 O O . THR A 1 136 ? -14.737 4.925 13.792 1.00 95.88 136 THR A O 1
ATOM 1045 N N . ARG A 1 137 ? -14.660 3.086 12.491 1.00 93.44 137 ARG A N 1
ATOM 1046 C CA . ARG A 1 137 ? -15.826 2.448 13.110 1.00 93.44 137 ARG A CA 1
ATOM 1047 C C . ARG A 1 137 ? -15.543 2.042 14.558 1.00 93.44 137 ARG A C 1
ATOM 1049 O O . ARG A 1 137 ? -16.321 2.424 15.430 1.00 93.44 137 ARG A O 1
ATOM 1056 N N . GLY A 1 138 ? -14.438 1.344 14.817 1.00 93.56 138 GLY A N 1
ATOM 1057 C CA . GLY A 1 138 ? -14.047 0.895 16.159 1.00 93.56 138 GLY A CA 1
ATOM 1058 C C . GLY A 1 138 ? -13.909 2.057 17.146 1.00 93.56 138 GLY A C 1
ATOM 1059 O O . GLY A 1 138 ? -14.488 2.034 18.228 1.00 93.56 138 GLY A O 1
ATOM 1060 N N . GLN A 1 139 ? -13.271 3.157 16.734 1.00 94.94 139 GLN A N 1
ATOM 1061 C CA . GLN A 1 139 ? -13.188 4.389 17.530 1.00 94.94 139 GLN A CA 1
ATOM 1062 C C . GLN A 1 139 ? -14.567 4.970 17.874 1.00 94.94 139 GLN A C 1
ATOM 1064 O O . GLN A 1 139 ? -14.771 5.517 18.958 1.00 94.94 139 GLN A O 1
ATOM 1069 N N . SER A 1 140 ? -15.524 4.881 16.950 1.00 94.75 140 SER A N 1
ATOM 1070 C CA . SER A 1 140 ? -16.885 5.376 17.169 1.00 94.75 140 SER A CA 1
ATOM 1071 C C . SER A 1 140 ? -17.672 4.478 18.128 1.00 94.75 140 SER A C 1
ATOM 1073 O O . SER A 1 140 ? -18.378 4.997 18.994 1.00 94.75 140 SER A O 1
ATOM 1075 N N . GLN A 1 141 ? -17.498 3.157 18.036 1.00 92.25 141 GLN A N 1
ATOM 1076 C CA . GLN A 1 141 ? -18.081 2.182 18.967 1.00 92.25 141 GLN A CA 1
ATOM 1077 C C . GLN A 1 141 ? -17.528 2.363 20.383 1.00 92.25 141 GLN A C 1
ATOM 1079 O O . GLN A 1 141 ? -18.301 2.483 21.332 1.00 92.25 141 GLN A O 1
ATOM 1084 N N . LEU A 1 142 ? -16.206 2.491 20.512 1.00 94.19 142 LEU A N 1
ATOM 1085 C CA . LEU A 1 142 ? -15.521 2.722 21.782 1.00 94.19 142 LEU A CA 1
ATOM 1086 C C . LEU A 1 142 ? -16.016 4.008 22.456 1.00 94.19 142 LEU A C 1
ATOM 1088 O O . LEU A 1 142 ? -16.395 3.983 23.626 1.00 94.19 142 LEU A O 1
ATOM 1092 N N . ARG A 1 143 ? -16.115 5.120 21.711 1.00 94.00 143 ARG A N 1
ATOM 1093 C CA . ARG A 1 143 ? -16.706 6.368 22.229 1.00 94.00 143 ARG A CA 1
ATOM 1094 C C . ARG A 1 143 ? -18.147 6.177 22.711 1.00 94.00 143 ARG A C 1
ATOM 1096 O O . ARG A 1 143 ? -18.532 6.773 23.713 1.00 94.00 143 ARG A O 1
ATOM 1103 N N . GLY A 1 144 ? -18.945 5.370 22.012 1.00 93.50 144 GLY A N 1
ATOM 1104 C CA . GLY A 1 144 ? -20.314 5.039 22.417 1.00 93.50 144 GLY A CA 1
ATOM 1105 C C . GLY A 1 144 ? -20.372 4.247 23.725 1.00 93.50 144 GLY A C 1
ATOM 1106 O O . GLY A 1 144 ? -21.141 4.600 24.617 1.00 93.50 144 GLY A O 1
ATOM 1107 N N . LEU A 1 145 ? -19.530 3.220 23.869 1.00 90.94 145 LEU A N 1
ATOM 1108 C CA . LEU A 1 145 ? -19.439 2.412 25.090 1.00 90.94 145 LEU A CA 1
ATOM 1109 C C . LEU A 1 145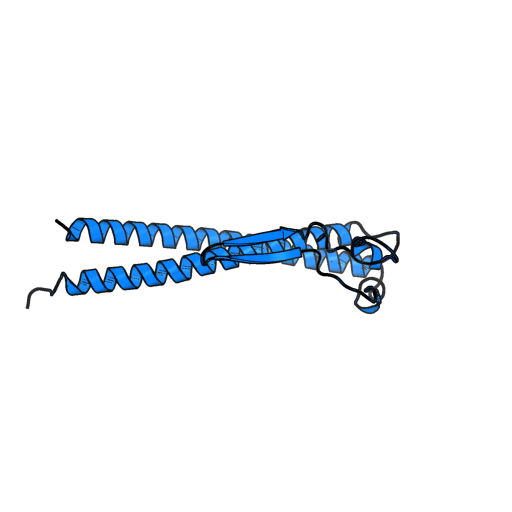 ? -18.946 3.235 26.287 1.00 90.94 145 LEU A C 1
ATOM 1111 O O . LEU A 1 145 ? -19.521 3.141 27.367 1.00 90.94 145 LEU A O 1
ATOM 1115 N N . GLN A 1 146 ? -17.954 4.109 26.091 1.00 89.38 146 GLN A N 1
ATOM 1116 C CA . GLN A 1 146 ? -17.471 5.009 27.144 1.00 89.38 146 GLN A CA 1
ATOM 1117 C C . GLN A 1 146 ? -18.558 5.957 27.660 1.00 89.38 146 GLN A C 1
ATOM 1119 O O . GLN A 1 146 ? -18.609 6.224 28.858 1.00 89.38 146 GLN A O 1
ATOM 1124 N N . LYS A 1 147 ? -19.431 6.471 26.783 1.00 91.75 147 LYS A N 1
ATOM 1125 C CA . LYS A 1 147 ? -20.567 7.309 27.203 1.00 91.75 147 LYS A CA 1
ATOM 1126 C C . LYS A 1 147 ? -21.558 6.519 28.055 1.00 91.75 147 LYS A C 1
ATOM 1128 O O . LYS A 1 147 ? -21.876 6.955 29.154 1.00 91.75 147 LYS A O 1
ATOM 1133 N N . LYS A 1 148 ? -21.950 5.325 27.599 1.00 89.25 148 LYS A N 1
ATOM 1134 C CA . LYS A 1 148 ? -22.843 4.429 28.354 1.00 89.25 148 LYS A CA 1
ATOM 1135 C C . LYS A 1 148 ? -22.269 4.058 29.722 1.00 89.25 148 LYS A C 1
ATOM 1137 O O . LYS A 1 148 ? -23.004 4.007 30.699 1.00 89.25 148 LYS A O 1
ATOM 1142 N N . LEU A 1 149 ? -20.957 3.820 29.804 1.00 88.00 149 LEU A N 1
ATOM 1143 C CA . LEU A 1 149 ? -20.291 3.528 31.074 1.00 88.00 149 LEU A CA 1
ATOM 1144 C C . LEU A 1 149 ? -20.373 4.717 32.044 1.00 88.00 149 LEU A C 1
ATOM 1146 O O . LEU A 1 149 ? -20.654 4.506 33.217 1.00 88.00 149 LEU A O 1
ATOM 1150 N N . LYS A 1 150 ? -20.174 5.950 31.555 1.00 87.12 150 LYS A N 1
ATOM 1151 C CA . LYS A 1 150 ? -20.286 7.178 32.366 1.00 87.12 150 LYS A CA 1
ATOM 1152 C C . LYS A 1 150 ? -21.710 7.440 32.861 1.00 87.12 150 LYS A C 1
ATOM 1154 O O . LYS A 1 150 ? -21.877 7.934 33.963 1.00 87.12 150 LYS A O 1
ATOM 1159 N N . GLU A 1 151 ? -22.726 7.117 32.065 1.00 87.31 151 GLU A N 1
ATOM 1160 C CA . GLU A 1 151 ? -24.137 7.260 32.460 1.00 87.31 151 GLU A CA 1
ATOM 1161 C C . GLU A 1 151 ? -24.550 6.261 33.555 1.00 87.31 151 GLU A C 1
ATOM 1163 O O . GLU A 1 151 ? -25.433 6.550 34.357 1.00 87.31 151 GLU A O 1
ATOM 1168 N N . LEU A 1 152 ? -23.907 5.090 33.598 1.00 81.38 152 LEU A N 1
ATOM 1169 C CA . LEU A 1 152 ? -24.172 4.029 34.576 1.00 81.38 152 LEU A CA 1
ATOM 1170 C C . LEU A 1 152 ? -23.365 4.168 35.875 1.00 81.38 152 LEU A C 1
ATOM 1172 O O . LEU A 1 152 ? -23.676 3.483 36.847 1.00 81.38 152 LEU A O 1
ATOM 1176 N N . ASP A 1 153 ? -22.350 5.029 35.886 1.00 73.38 153 ASP A N 1
ATOM 1177 C CA . ASP A 1 153 ? -21.523 5.353 37.050 1.00 73.38 153 ASP A CA 1
ATOM 1178 C C . ASP A 1 153 ? -21.636 6.859 37.351 1.00 73.38 153 ASP A C 1
ATOM 1180 O O . ASP A 1 153 ? -20.683 7.613 37.120 1.00 73.38 153 ASP A O 1
ATOM 1184 N N . PRO A 1 154 ? -22.813 7.352 37.802 1.00 63.09 154 PRO A N 1
ATOM 1185 C CA . PRO A 1 154 ? -22.872 8.665 38.415 1.00 63.09 154 PRO A CA 1
ATOM 1186 C C . PRO A 1 154 ? -22.055 8.547 39.702 1.00 63.09 154 PRO A C 1
ATOM 1188 O O . PRO A 1 154 ? -22.514 7.959 40.679 1.00 63.09 154 PRO A O 1
ATOM 1191 N N . GLY A 1 155 ? -20.802 9.005 39.653 1.00 63.56 155 GLY A N 1
ATOM 1192 C CA . GLY A 1 155 ? -19.876 8.924 40.782 1.00 63.56 155 GLY A CA 1
ATOM 1193 C C . GLY A 1 155 ? -20.504 9.442 42.085 1.00 63.56 155 GLY A C 1
ATOM 1194 O O . GLY A 1 155 ? -21.489 10.184 42.036 1.00 63.56 155 GLY A O 1
ATOM 1195 N N . PRO A 1 156 ? -19.959 9.056 43.254 1.00 56.44 156 PRO A N 1
ATOM 1196 C CA . PRO A 1 156 ? -20.534 9.437 44.537 1.00 56.44 156 PRO A CA 1
ATOM 1197 C C . PRO A 1 156 ? -20.600 10.966 44.624 1.00 56.44 156 PRO A C 1
ATOM 1199 O O . PRO A 1 156 ? -19.570 11.635 44.520 1.00 56.44 156 PRO A O 1
ATOM 1202 N N . ALA A 1 157 ? -21.825 11.485 44.729 1.00 44.81 157 ALA A N 1
ATOM 1203 C CA . ALA A 1 157 ? -22.102 12.885 45.029 1.00 44.81 157 ALA A CA 1
ATOM 1204 C C . ALA A 1 157 ? -21.558 13.269 46.410 1.00 44.81 157 ALA A C 1
ATOM 1206 O O . ALA A 1 157 ? -21.568 12.393 47.309 1.00 44.81 157 ALA A O 1
#

Radius of gyration: 24.01 Å; Cα contacts (8 Å, |Δi|>4): 123; chains: 1; bounding box: 42×23×79 Å

InterPro domains:
  IPR040357 Vma22/CCDC115 [PF21730] (11-73)
  IPR040357 Vma22/CCDC115 [PF21730] (86-119)
  IPR040357 Vma22/CCDC115 [PTHR31996] (86-151)

Nearest PDB structures (foldseek):
  9brq-assembly1_7  TM=7.860E-01  e=4.536E-03  Mus musculus
  6ly8-assembly1_G  TM=6.603E-01  e=1.374E-03  Thermus thermophilus HB8
  7u4t-assembly1_G  TM=7.337E-01  e=1.252E-02  Homo sapiens
  6xbw-assembly1_H  TM=7.144E-01  e=1.111E-02  Bos taurus
  6r10-assembly1_G  TM=6.228E-01  e=6.891E-03  Thermus thermophilus HB8

Organism: Nannospalax galili (NCBI:txid1026970)

Foldseek 3Di:
DVQVVLVVVLVVLVVVLVVLVVVLVVLVVLLVVLLVLLVVLLVVQCVVLPVVLPDDVLFDPDDDDQWDWDDPPQAATDIDRPDPPPDDDDDDDDDDPDRQCSSDPDRDPSNVSSVVSVVVSVVSVRVSVSSVSVSVVSVVVSVVSVVVSCVVPPDDD

Secondary structure (DSSP, 8-state):
-HHHHHHHHHHHHHHHHHHHHHHHHHHHHHHHHHHHHHHHHHHHHHHHH-TTTSSGGGS-SS---SEEEEE-GGG-EEEEE-----------S-S---GGGGG-SS--HHHHHHHHHHHHHHHHHHHHHHHHHHHHHHHHHHHHHHHHHHHH-----

Solvent-accessible surface area (backbone atoms only — not comparable to full-atom values): 9079 Å² total; per-residue (Å²): 125,65,64,68,55,53,50,53,51,49,53,53,52,50,54,51,46,52,53,49,49,52,54,44,50,57,44,49,55,52,27,50,53,25,46,52,51,15,52,54,24,40,49,51,30,24,65,75,64,33,71,80,46,60,48,81,87,38,57,60,99,76,82,74,83,62,65,48,81,43,76,62,66,94,66,35,53,45,82,39,71,63,65,85,79,87,70,94,77,84,92,83,85,80,74,92,68,64,74,64,57,46,50,43,94,77,61,51,68,41,42,55,51,14,53,50,25,43,51,53,25,52,53,39,50,41,52,46,53,25,45,51,46,47,46,58,49,47,55,52,49,50,55,51,52,54,50,56,52,52,72,75,51,75,68,91,126

Mean predicted aligned error: 9.61 Å